Protein AF-A0A1H9PGB2-F1 (afdb_monomer_lite)

Radius of gyration: 16.4 Å; chains: 1; bounding box: 39×31×45 Å

Organism: NCBI:txid390241

InterPro domains:
  IPR012337 Ribonuclease H-like superfamily [SSF53098] (14-67)
  IPR019288 Predicted 3'-5' exonuclease, PolB-like [PF10108] (10-70)
  IPR036397 Ribonuclease H superfamily [G3DSA:3.30.420.10] (1-78)

pLDDT: mean 87.59, std 11.69, range [55.59, 97.75]

Structure (mmCIF, N/CA/C/O backbone):
data_AF-A0A1H9PGB2-F1
#
_entry.id   AF-A0A1H9PGB2-F1
#
loop_
_atom_site.group_PDB
_atom_site.id
_atom_site.type_symbol
_atom_site.label_atom_id
_atom_site.label_alt_id
_atom_site.label_comp_id
_atom_site.label_asym_id
_atom_site.label_entity_id
_atom_site.label_seq_id
_atom_site.pdbx_PDB_ins_code
_atom_site.Cartn_x
_atom_site.Cartn_y
_atom_site.Cartn_z
_atom_site.occupancy
_atom_site.B_iso_or_equiv
_atom_site.auth_seq_id
_atom_site.auth_comp_id
_atom_site.auth_asym_id
_atom_site.auth_atom_id
_atom_site.pdbx_PDB_model_num
ATOM 1 N N . MET A 1 1 ? 21.507 15.846 25.237 1.00 55.59 1 MET A N 1
ATOM 2 C CA . MET A 1 1 ? 20.133 15.637 24.729 1.00 55.59 1 MET A CA 1
ATOM 3 C C . MET A 1 1 ? 19.841 16.722 23.705 1.00 55.59 1 MET A C 1
ATOM 5 O O . MET A 1 1 ? 19.847 17.890 24.066 1.00 55.59 1 MET A O 1
ATOM 9 N N . GLU A 1 2 ? 19.656 16.362 22.435 1.00 67.25 2 GLU A N 1
ATOM 10 C CA . GLU A 1 2 ? 19.383 17.315 21.345 1.00 67.25 2 GLU A CA 1
ATOM 11 C C . GLU A 1 2 ? 17.873 17.563 21.192 1.00 67.25 2 GLU A C 1
ATOM 13 O O . GLU A 1 2 ? 17.247 17.155 20.219 1.00 67.25 2 GLU A O 1
ATOM 18 N N . LEU A 1 3 ? 17.273 18.226 22.185 1.00 65.56 3 LEU A N 1
ATOM 19 C CA . LEU A 1 3 ? 15.833 18.540 22.236 1.00 65.56 3 LEU A CA 1
ATOM 20 C C . LEU A 1 3 ? 15.356 19.460 21.094 1.00 65.56 3 LEU A C 1
ATOM 22 O O . LEU A 1 3 ? 14.165 19.537 20.826 1.00 65.56 3 LEU A O 1
ATOM 26 N N . TRP A 1 4 ? 16.275 20.133 20.400 1.00 68.44 4 TRP A N 1
ATOM 27 C CA . TRP A 1 4 ? 15.985 20.996 19.250 1.00 68.44 4 TRP A CA 1
ATOM 28 C C . TRP A 1 4 ? 15.730 20.221 17.947 1.00 68.44 4 TRP A C 1
ATOM 30 O O . TRP A 1 4 ? 15.197 20.792 17.004 1.00 68.44 4 TRP A O 1
ATOM 40 N N . LYS A 1 5 ? 16.065 18.922 17.906 1.00 63.91 5 LYS A N 1
ATOM 41 C CA . LYS A 1 5 ? 15.726 18.008 16.800 1.00 63.91 5 LYS A CA 1
ATOM 42 C C . LYS A 1 5 ? 14.389 17.290 17.020 1.00 63.91 5 LYS A C 1
ATOM 44 O O . LYS A 1 5 ? 14.057 16.350 16.297 1.00 63.91 5 LYS A O 1
ATOM 49 N N . PHE A 1 6 ? 13.630 17.676 18.048 1.00 57.38 6 PHE A N 1
ATOM 50 C CA . PHE A 1 6 ? 12.329 17.081 18.329 1.00 57.38 6 PHE A CA 1
ATOM 51 C C . PHE A 1 6 ? 11.351 17.453 17.205 1.00 57.38 6 PHE A C 1
ATOM 53 O O . PHE A 1 6 ? 11.015 18.620 17.032 1.00 57.38 6 PHE A O 1
ATOM 60 N N . GLY A 1 7 ?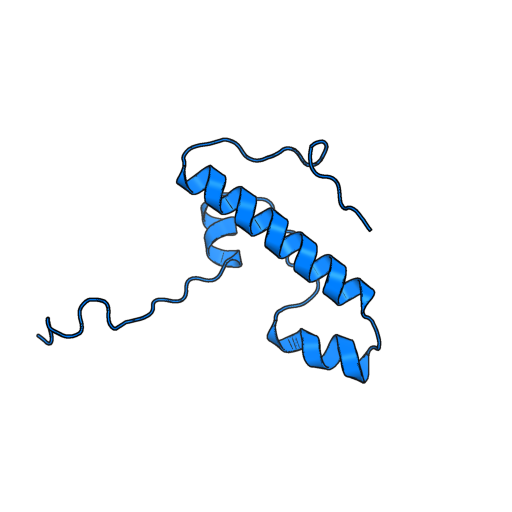 10.943 16.460 16.412 1.00 67.38 7 GLY A N 1
ATOM 61 C CA . GLY A 1 7 ? 10.139 16.648 15.197 1.00 67.38 7 GLY A CA 1
ATOM 62 C C . GLY A 1 7 ? 10.937 16.701 13.887 1.00 67.38 7 GLY A C 1
ATOM 63 O O . GLY A 1 7 ? 10.332 16.628 12.822 1.00 67.38 7 GLY A O 1
ATOM 64 N N . ASP A 1 8 ? 12.272 16.754 13.944 1.00 72.38 8 ASP A N 1
ATOM 65 C CA . ASP A 1 8 ? 13.140 16.718 12.752 1.00 72.38 8 ASP A CA 1
ATOM 66 C C . ASP A 1 8 ? 13.386 15.271 12.266 1.00 72.38 8 ASP A C 1
ATOM 68 O O . ASP A 1 8 ? 13.774 15.012 11.125 1.00 72.38 8 ASP A O 1
ATOM 72 N N . TYR A 1 9 ? 13.082 14.286 13.121 1.00 67.44 9 TYR A N 1
ATOM 73 C CA . TYR A 1 9 ? 13.060 12.874 12.754 1.00 67.44 9 TYR A CA 1
ATOM 74 C C . TYR A 1 9 ? 11.747 12.512 12.060 1.00 67.44 9 TYR A C 1
ATOM 76 O O . TYR A 1 9 ? 10.698 12.354 12.687 1.00 67.44 9 TYR A O 1
ATOM 84 N N . LYS A 1 10 ? 11.816 12.320 10.742 1.00 71.62 10 LYS A N 1
ATOM 85 C CA . LYS A 1 10 ? 10.724 11.718 9.974 1.00 71.62 10 LYS A CA 1
ATOM 86 C C . LYS A 1 10 ? 10.716 10.209 10.212 1.00 71.62 10 LYS A C 1
ATOM 88 O O . LYS A 1 10 ? 11.522 9.476 9.643 1.00 71.62 10 LYS A O 1
ATOM 93 N N . HIS A 1 11 ? 9.802 9.746 11.058 1.00 70.31 11 HIS A N 1
ATOM 94 C CA . HIS A 1 11 ? 9.529 8.321 11.221 1.00 70.31 11 HIS A CA 1
ATOM 95 C C . HIS A 1 11 ? 8.575 7.861 10.119 1.00 70.31 11 HIS A C 1
ATOM 97 O O . HIS A 1 11 ? 7.362 8.049 10.202 1.00 70.31 11 HIS A O 1
ATOM 103 N N . TYR A 1 12 ? 9.129 7.266 9.067 1.00 79.06 12 TYR A N 1
ATOM 104 C CA . TYR A 1 12 ? 8.327 6.653 8.016 1.00 79.06 12 TYR A CA 1
ATOM 105 C C . TYR A 1 12 ? 7.828 5.294 8.505 1.00 79.06 12 TYR A C 1
ATOM 107 O O . TYR A 1 12 ? 8.604 4.353 8.655 1.00 79.06 12 TYR A O 1
ATOM 115 N N . THR A 1 13 ? 6.530 5.204 8.779 1.00 88.00 13 THR A N 1
ATOM 116 C CA . THR A 1 13 ? 5.866 3.928 9.071 1.00 88.00 13 THR A CA 1
ATOM 117 C C . THR A 1 13 ? 5.261 3.406 7.779 1.00 88.00 13 THR A C 1
ATOM 119 O O . THR A 1 13 ? 4.583 4.155 7.074 1.00 88.00 13 THR A O 1
ATOM 122 N N . SER A 1 14 ? 5.514 2.142 7.438 1.00 89.69 14 SER A N 1
ATOM 123 C CA . SER A 1 14 ? 4.955 1.572 6.216 1.00 89.69 14 SER A CA 1
ATOM 124 C C . SER A 1 14 ? 3.439 1.412 6.329 1.00 89.69 14 SER A C 1
ATOM 126 O O . SER A 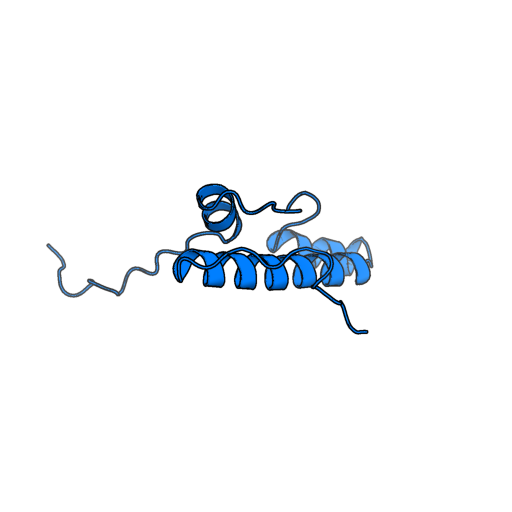1 14 ? 2.899 1.059 7.380 1.00 89.69 14 SER A O 1
ATOM 128 N N . LEU A 1 15 ? 2.742 1.613 5.208 1.00 90.94 15 LEU A N 1
ATOM 129 C CA . LEU A 1 15 ? 1.303 1.367 5.128 1.00 90.94 15 LEU A CA 1
ATOM 130 C C . LEU A 1 15 ? 0.964 -0.106 5.417 1.00 90.94 15 LEU A C 1
ATOM 132 O O . LEU A 1 15 ? -0.068 -0.389 6.015 1.00 90.94 15 LEU A O 1
ATOM 136 N N . SER A 1 16 ? 1.849 -1.038 5.039 1.00 89.31 16 SER A N 1
ATOM 137 C CA . SER A 1 16 ? 1.701 -2.469 5.340 1.00 89.31 16 SER A CA 1
ATOM 138 C C . SER A 1 16 ? 1.691 -2.752 6.838 1.00 89.31 16 SER A C 1
ATOM 140 O O . SER A 1 16 ? 0.850 -3.514 7.301 1.00 89.31 16 SER A O 1
ATOM 142 N N . LEU A 1 17 ? 2.582 -2.108 7.597 1.00 91.12 17 LEU A N 1
ATOM 143 C CA . LEU A 1 17 ? 2.650 -2.281 9.042 1.00 91.12 17 LEU A CA 1
ATOM 144 C C . LEU A 1 17 ? 1.401 -1.713 9.718 1.00 91.12 17 LEU A C 1
ATOM 146 O O . LEU A 1 17 ? 0.815 -2.378 10.564 1.00 91.12 17 LEU A O 1
ATOM 150 N N . LEU A 1 18 ? 0.964 -0.515 9.320 1.00 93.25 18 LEU A N 1
ATOM 151 C CA . LEU A 1 18 ? -0.259 0.085 9.861 1.00 93.25 18 LEU A CA 1
ATOM 152 C C . LEU A 1 18 ? -1.484 -0.791 9.596 1.00 93.25 18 LEU A C 1
ATOM 154 O O . LEU A 1 18 ? -2.286 -1.017 10.496 1.00 93.25 18 LEU A O 1
ATOM 158 N N . ALA A 1 19 ? -1.618 -1.308 8.377 1.00 92.81 19 ALA A N 1
ATOM 159 C CA . ALA A 1 19 ? -2.740 -2.161 8.026 1.00 92.81 19 ALA A CA 1
ATOM 160 C C . ALA A 1 19 ? -2.720 -3.497 8.790 1.00 92.81 19 ALA A C 1
ATOM 162 O O . ALA A 1 19 ? -3.769 -3.925 9.264 1.00 92.81 19 ALA A O 1
ATOM 163 N N . ALA A 1 20 ? -1.538 -4.092 8.996 1.00 92.44 20 ALA A N 1
ATOM 164 C CA . ALA A 1 20 ? -1.376 -5.286 9.825 1.00 92.44 20 ALA A CA 1
ATOM 165 C C . ALA A 1 20 ? -1.734 -5.035 11.302 1.00 92.44 20 ALA A C 1
ATOM 167 O O . ALA A 1 20 ? -2.376 -5.873 11.919 1.00 92.44 20 ALA A O 1
ATOM 168 N N . ILE A 1 21 ? -1.368 -3.876 11.863 1.00 93.81 21 ILE A N 1
ATOM 169 C CA . ILE A 1 21 ? -1.709 -3.503 13.250 1.00 93.81 21 ILE A CA 1
ATOM 170 C C . ILE A 1 21 ? -3.226 -3.359 13.446 1.00 93.81 21 ILE A C 1
ATOM 172 O O . ILE A 1 21 ? -3.731 -3.630 14.531 1.00 93.81 21 ILE A O 1
ATOM 176 N N . PHE A 1 22 ? -3.947 -2.911 12.418 1.00 93.81 22 PHE A N 1
ATOM 177 C CA . PHE A 1 22 ? -5.393 -2.687 12.475 1.00 93.81 22 PHE A CA 1
ATOM 178 C C . PHE A 1 22 ? -6.239 -3.864 11.970 1.00 93.81 22 PHE A C 1
ATOM 180 O O . PHE A 1 22 ? -7.447 -3.687 11.789 1.00 93.81 22 PHE A O 1
ATOM 187 N N . ASP A 1 23 ? -5.624 -5.023 11.714 1.00 91.25 23 ASP A N 1
ATOM 188 C CA . ASP A 1 23 ? -6.277 -6.199 11.121 1.00 91.25 23 ASP A CA 1
ATOM 189 C C . ASP A 1 23 ? -7.050 -5.867 9.827 1.00 91.25 23 ASP A C 1
ATOM 191 O O . ASP A 1 23 ? -8.098 -6.441 9.521 1.00 91.25 23 ASP A O 1
ATOM 195 N N . ILE A 1 24 ? -6.549 -4.902 9.048 1.00 91.06 24 ILE A N 1
ATOM 196 C CA . ILE A 1 24 ? -7.131 -4.544 7.754 1.00 91.06 24 ILE A CA 1
ATOM 197 C C . ILE A 1 24 ? -6.623 -5.566 6.732 1.00 91.06 24 ILE A C 1
ATOM 199 O O . ILE A 1 24 ? -5.406 -5.685 6.565 1.00 91.06 24 ILE A O 1
ATOM 203 N N . PRO A 1 25 ? -7.508 -6.278 6.007 1.00 81.12 25 PRO A N 1
ATOM 204 C CA . PRO A 1 25 ? -7.080 -7.229 4.991 1.00 81.12 25 PRO A CA 1
ATOM 205 C C . PRO A 1 25 ? -6.290 -6.491 3.907 1.00 81.12 25 PRO A C 1
ATOM 207 O O . PRO A 1 25 ? -6.829 -5.643 3.194 1.00 81.12 25 PRO A O 1
ATOM 210 N N . THR A 1 26 ? -4.996 -6.795 3.796 1.00 66.31 26 THR A N 1
ATOM 211 C CA . THR A 1 26 ? -4.132 -6.190 2.779 1.00 66.31 26 T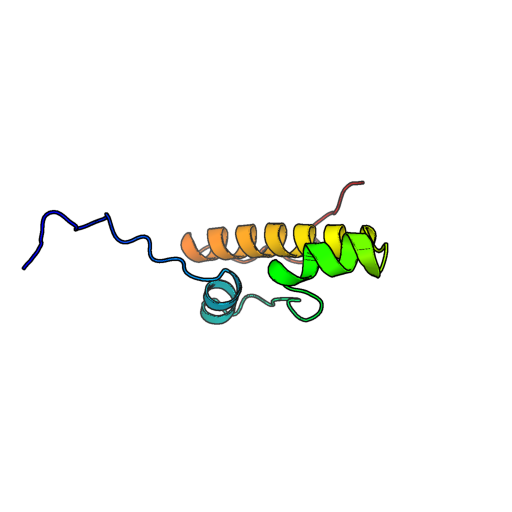HR A CA 1
ATOM 212 C C . THR A 1 26 ? -3.950 -7.160 1.622 1.00 66.31 26 THR A C 1
ATOM 214 O O . THR A 1 26 ? -3.507 -8.280 1.859 1.00 66.31 26 THR A O 1
ATOM 217 N N . PRO A 1 27 ? -4.196 -6.750 0.374 1.00 60.38 27 PRO A N 1
ATOM 218 C CA . PRO A 1 27 ? -3.910 -7.569 -0.801 1.00 60.38 27 PRO A CA 1
ATOM 219 C C . PRO A 1 27 ? -2.449 -7.416 -1.283 1.00 60.38 27 PRO A C 1
ATOM 221 O O . PRO A 1 27 ? -2.207 -7.420 -2.496 1.00 60.38 27 PRO A O 1
ATOM 224 N N . LYS A 1 28 ? -1.494 -7.173 -0.365 1.00 60.03 28 LYS A N 1
ATOM 225 C CA . LYS A 1 28 ? -0.089 -6.799 -0.647 1.00 60.03 28 LYS A CA 1
ATOM 226 C C . LYS A 1 28 ? 0.776 -8.003 -1.054 1.00 60.03 28 LYS A C 1
ATOM 228 O O . LYS A 1 28 ? 1.837 -8.218 -0.482 1.00 60.03 28 LYS A O 1
ATOM 233 N N . ASP A 1 29 ? 0.341 -8.742 -2.067 1.00 64.00 29 ASP A N 1
ATOM 234 C CA . ASP A 1 29 ? 1.023 -9.977 -2.474 1.00 64.00 29 ASP A CA 1
ATOM 235 C C . ASP A 1 29 ? 1.748 -9.880 -3.825 1.00 64.00 29 ASP A C 1
ATOM 237 O O . ASP A 1 29 ? 2.445 -10.818 -4.192 1.00 64.00 29 ASP A O 1
ATOM 241 N N . ASP A 1 30 ? 1.602 -8.779 -4.579 1.00 70.44 30 ASP A N 1
ATOM 242 C CA . ASP A 1 30 ? 1.986 -8.779 -6.002 1.00 70.44 30 ASP A CA 1
ATOM 243 C C . ASP A 1 30 ? 3.245 -7.954 -6.336 1.00 70.44 30 ASP A C 1
ATOM 245 O O . ASP A 1 30 ? 4.162 -8.492 -6.952 1.00 70.44 30 ASP A O 1
ATOM 249 N N 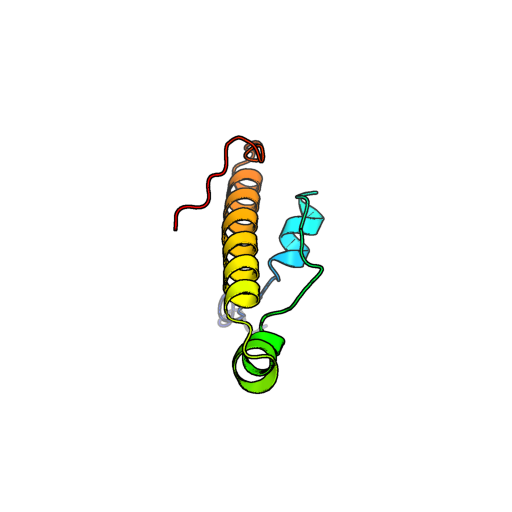. ILE A 1 31 ? 3.328 -6.676 -5.924 1.00 86.06 31 ILE A N 1
ATOM 250 C CA . ILE A 1 31 ? 4.508 -5.805 -6.121 1.00 86.06 31 ILE A CA 1
ATOM 251 C C . ILE A 1 31 ? 4.653 -4.754 -5.004 1.00 86.06 31 ILE A C 1
ATOM 253 O O . ILE A 1 31 ? 3.663 -4.397 -4.359 1.00 86.06 31 ILE A O 1
ATOM 257 N N . ASP A 1 32 ? 5.861 -4.216 -4.810 1.00 85.56 32 ASP A N 1
ATOM 258 C CA . ASP A 1 32 ? 6.144 -3.029 -3.990 1.00 85.56 32 ASP A CA 1
ATOM 259 C C . ASP A 1 32 ? 6.642 -1.822 -4.816 1.00 85.56 32 ASP A C 1
ATOM 261 O O . ASP A 1 32 ? 6.931 -1.920 -6.011 1.00 85.56 32 ASP A O 1
ATOM 265 N N . GLY A 1 33 ? 6.742 -0.651 -4.175 1.00 85.88 33 GLY A N 1
ATOM 266 C CA . GLY A 1 33 ? 7.109 0.608 -4.835 1.00 85.88 33 GLY A CA 1
ATOM 267 C C . GLY A 1 33 ? 8.468 0.599 -5.552 1.00 85.88 33 GLY A C 1
ATOM 268 O O . GLY A 1 33 ? 8.647 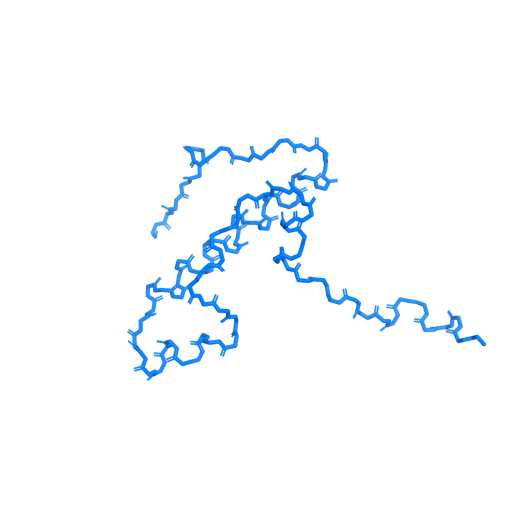1.333 -6.523 1.00 85.88 33 GLY A O 1
ATOM 269 N N . SER A 1 34 ? 9.415 -0.241 -5.127 1.00 90.75 34 SER A N 1
ATOM 270 C CA . SER A 1 34 ? 10.711 -0.411 -5.798 1.00 90.75 34 SER A CA 1
ATOM 271 C C . SER A 1 34 ? 10.598 -1.176 -7.121 1.00 90.75 34 SER A C 1
ATOM 273 O O . SER A 1 34 ? 11.404 -0.963 -8.028 1.00 90.75 34 SER A O 1
ATOM 275 N N . GLN A 1 35 ? 9.564 -2.008 -7.269 1.00 93.12 35 GLN A N 1
ATOM 276 C CA . GLN A 1 35 ? 9.351 -2.863 -8.435 1.00 93.12 35 GLN A CA 1
ATOM 277 C C . GLN A 1 35 ? 8.597 -2.152 -9.567 1.00 93.12 35 GLN A C 1
ATOM 279 O O . GLN A 1 35 ? 8.642 -2.612 -10.704 1.00 93.12 35 GLN A O 1
ATOM 284 N N . VAL A 1 36 ? 7.974 -0.993 -9.311 1.00 93.38 36 VAL A N 1
ATOM 285 C CA . VAL A 1 36 ? 7.202 -0.224 -10.313 1.00 93.38 36 VAL A CA 1
ATOM 286 C C . VAL A 1 36 ? 8.007 0.042 -11.588 1.00 93.38 36 VAL A C 1
ATOM 288 O O . VAL A 1 36 ? 7.480 -0.092 -12.690 1.00 93.38 36 VAL A O 1
ATOM 291 N N . ARG A 1 37 ? 9.302 0.370 -11.462 1.00 96.00 37 ARG A N 1
ATOM 292 C CA . ARG A 1 37 ? 10.181 0.592 -12.622 1.00 96.00 37 ARG A CA 1
ATOM 293 C C . ARG A 1 37 ? 10.309 -0.669 -13.479 1.00 96.00 37 ARG A C 1
ATOM 295 O O . ARG A 1 37 ? 10.200 -0.578 -14.696 1.00 96.00 37 ARG A O 1
ATOM 302 N N . GLN A 1 38 ? 10.581 -1.809 -12.850 1.00 97.06 38 GLN A N 1
ATOM 303 C CA . GLN A 1 38 ? 10.746 -3.085 -13.545 1.00 97.06 38 GLN A CA 1
ATOM 304 C C . GLN A 1 38 ? 9.443 -3.471 -14.255 1.00 97.06 38 GLN A C 1
ATOM 306 O O . GLN A 1 38 ? 9.452 -3.752 -15.448 1.00 97.06 38 GLN A O 1
ATOM 311 N N . VAL A 1 39 ? 8.310 -3.377 -13.557 1.00 96.25 39 VAL A N 1
ATOM 312 C CA . VAL A 1 39 ? 6.994 -3.726 -14.112 1.00 96.25 39 VAL A CA 1
ATOM 313 C C . VAL A 1 39 ? 6.633 -2.842 -15.310 1.00 96.25 39 VAL A C 1
ATOM 315 O O . VAL A 1 39 ? 6.082 -3.324 -16.295 1.00 96.25 39 VAL A O 1
ATOM 318 N N . TYR A 1 40 ? 6.970 -1.551 -15.257 1.00 97.25 40 TYR A N 1
ATOM 319 C CA . TYR A 1 40 ? 6.666 -0.628 -16.347 1.00 97.25 40 TYR A CA 1
ATOM 320 C C . TYR A 1 40 ? 7.563 -0.836 -17.575 1.00 97.25 40 TYR A C 1
ATOM 322 O O . TYR A 1 40 ? 7.061 -0.885 -18.692 1.00 97.25 40 TYR A O 1
ATOM 330 N N . TYR A 1 41 ? 8.884 -0.927 -17.385 1.00 97.75 41 TYR A N 1
ATOM 331 C CA . TYR A 1 41 ? 9.840 -0.922 -18.500 1.00 97.75 41 TYR A CA 1
ATOM 332 C C . TYR A 1 41 ? 10.223 -2.310 -19.017 1.00 97.75 41 TYR A C 1
ATOM 334 O O . TYR A 1 41 ? 10.653 -2.415 -20.160 1.00 97.75 41 TYR A O 1
ATOM 342 N N . GLU A 1 42 ? 10.146 -3.343 -18.179 1.00 97.62 42 GLU A N 1
ATOM 343 C CA . GLU A 1 42 ? 10.600 -4.697 -18.524 1.00 97.62 42 GLU A CA 1
ATOM 344 C C . GLU A 1 42 ? 9.416 -5.644 -18.731 1.00 97.62 42 GLU A C 1
ATOM 346 O O . GLU A 1 42 ? 9.419 -6.422 -19.679 1.00 97.62 42 GLU A O 1
ATOM 351 N N . GLU A 1 43 ? 8.393 -5.564 -17.875 1.00 97.19 43 GLU A N 1
ATOM 352 C CA . GLU A 1 43 ? 7.183 -6.393 -18.008 1.00 97.19 43 GLU A CA 1
ATOM 353 C C . GLU A 1 43 ? 6.104 -5.749 -18.895 1.00 97.19 43 GLU A C 1
ATOM 355 O O . GLU A 1 43 ? 5.141 -6.424 -19.250 1.00 97.19 43 GLU A O 1
ATOM 360 N N . GLU A 1 44 ? 6.244 -4.457 -19.224 1.00 97.12 44 GLU A N 1
ATOM 361 C CA . GLU A 1 44 ? 5.278 -3.654 -19.997 1.00 97.12 44 GLU A CA 1
ATOM 362 C C . GLU A 1 44 ? 3.827 -3.770 -19.481 1.00 97.12 44 GLU A C 1
ATOM 364 O O . GLU A 1 44 ? 2.866 -3.733 -20.247 1.00 97.12 44 GLU A O 1
ATOM 369 N N . ASN A 1 45 ? 3.652 -3.905 -18.160 1.00 96.38 45 ASN A N 1
ATOM 370 C CA . ASN A 1 45 ? 2.364 -4.224 -17.540 1.00 96.38 45 ASN A CA 1
ATOM 371 C C . ASN A 1 45 ? 1.835 -3.060 -16.692 1.00 96.38 45 ASN A C 1
ATOM 373 O O . ASN A 1 45 ? 1.967 -3.023 -15.463 1.00 96.38 45 ASN A O 1
ATOM 377 N N . LEU A 1 46 ? 1.229 -2.079 -17.360 1.00 95.44 46 LEU A N 1
ATOM 378 C CA . LEU A 1 46 ? 0.686 -0.893 -16.700 1.00 95.44 46 LEU A CA 1
ATOM 379 C C . LEU A 1 46 ? -0.527 -1.228 -15.821 1.00 95.44 46 LEU A C 1
ATOM 381 O O . LEU A 1 46 ? -0.686 -0.652 -14.743 1.00 95.44 46 LEU A O 1
ATOM 385 N N . GLU A 1 47 ? -1.360 -2.178 -16.239 1.00 94.56 47 GLU A N 1
ATOM 386 C CA . GLU A 1 47 ? -2.558 -2.599 -15.513 1.00 94.56 47 GLU A CA 1
ATOM 387 C C . GLU A 1 47 ? -2.215 -3.097 -14.104 1.00 94.56 47 GLU A C 1
ATOM 389 O O . GLU A 1 47 ? -2.894 -2.745 -13.135 1.00 94.56 47 GLU A O 1
ATOM 394 N N . ARG A 1 48 ? -1.116 -3.847 -13.954 1.00 93.31 48 ARG A N 1
ATOM 395 C CA . ARG A 1 48 ? -0.633 -4.327 -12.649 1.00 93.31 48 ARG A CA 1
ATOM 396 C C . ARG A 1 48 ? -0.254 -3.173 -11.717 1.00 93.31 48 ARG A C 1
ATOM 398 O O . ARG A 1 48 ? -0.579 -3.211 -10.529 1.00 93.31 48 ARG A O 1
ATOM 405 N N . ILE A 1 49 ? 0.357 -2.116 -12.256 1.00 93.94 49 ILE A N 1
ATOM 406 C CA . ILE A 1 49 ? 0.698 -0.895 -11.505 1.00 93.94 49 ILE A CA 1
ATOM 407 C C . ILE A 1 49 ? -0.574 -0.147 -11.086 1.00 93.94 49 ILE A C 1
ATOM 409 O O . ILE A 1 49 ? -0.677 0.313 -9.948 1.00 93.94 49 ILE A O 1
ATOM 413 N N . VAL A 1 50 ? -1.567 -0.056 -11.973 1.00 93.62 50 VAL A N 1
ATOM 414 C CA . VAL A 1 50 ? -2.859 0.581 -11.673 1.00 93.62 50 VAL A CA 1
ATOM 415 C C . VAL A 1 50 ? -3.572 -0.147 -10.532 1.00 93.62 50 VAL A C 1
ATOM 417 O O . VAL A 1 50 ? -3.980 0.495 -9.562 1.00 93.62 50 VAL A O 1
ATOM 420 N N . VAL A 1 51 ? -3.659 -1.479 -10.595 1.00 92.25 51 VAL A N 1
ATOM 421 C CA . VAL A 1 51 ? -4.264 -2.304 -9.535 1.00 92.25 51 VAL A CA 1
ATOM 422 C C . VAL A 1 51 ? -3.522 -2.130 -8.207 1.00 92.25 51 VAL A C 1
ATOM 424 O O . VAL A 1 51 ? -4.159 -2.000 -7.159 1.00 92.25 51 VAL A O 1
ATOM 427 N N . TYR A 1 52 ? -2.187 -2.084 -8.230 1.00 91.50 52 TYR A N 1
ATOM 428 C CA . TYR A 1 52 ? -1.370 -1.809 -7.045 1.00 91.50 52 TYR A CA 1
ATOM 429 C C . TYR A 1 52 ? -1.725 -0.452 -6.407 1.00 91.50 52 TYR A C 1
ATOM 431 O O . TYR A 1 52 ? -2.036 -0.385 -5.215 1.00 91.50 52 TYR A O 1
ATOM 439 N N . CYS A 1 53 ? -1.777 0.616 -7.206 1.00 91.38 53 CYS A N 1
ATOM 440 C CA . CYS A 1 53 ? -2.124 1.954 -6.727 1.00 91.38 53 CYS A CA 1
ATOM 441 C C . CYS A 1 53 ? -3.556 2.025 -6.168 1.00 91.38 53 CYS A C 1
ATOM 443 O O . CYS A 1 53 ? -3.780 2.633 -5.121 1.00 91.38 53 CYS A O 1
ATOM 445 N N . GLN A 1 54 ? -4.525 1.370 -6.815 1.00 92.62 54 GLN A N 1
ATOM 446 C CA . GLN A 1 54 ? -5.910 1.299 -6.331 1.00 92.62 54 GLN A CA 1
ATOM 447 C C . GLN A 1 54 ? -5.993 0.632 -4.949 1.00 92.62 54 GLN A C 1
ATOM 449 O O . GLN A 1 54 ? -6.669 1.140 -4.050 1.00 92.62 54 GLN A O 1
ATOM 454 N N . LYS A 1 55 ? -5.256 -0.468 -4.747 1.00 91.00 55 LYS A N 1
ATOM 455 C CA . LYS A 1 55 ? -5.169 -1.167 -3.455 1.00 91.00 55 LYS A CA 1
ATOM 456 C C . LYS A 1 55 ? -4.561 -0.286 -2.358 1.00 91.00 55 LYS A C 1
ATOM 458 O O . LYS A 1 55 ? -5.062 -0.300 -1.229 1.00 91.00 55 LYS A O 1
ATOM 463 N N . ASP A 1 56 ? -3.524 0.495 -2.665 1.00 91.75 56 ASP A N 1
ATOM 464 C CA . ASP A 1 56 ? -2.906 1.419 -1.703 1.00 91.75 56 ASP A CA 1
ATOM 465 C C . ASP A 1 56 ? -3.869 2.556 -1.304 1.00 91.75 56 ASP A C 1
ATOM 467 O O . ASP A 1 56 ? -3.947 2.903 -0.120 1.00 91.75 56 ASP A O 1
ATOM 471 N N . VAL A 1 57 ? -4.672 3.082 -2.241 1.00 93.75 57 VAL A N 1
ATOM 472 C CA . VAL A 1 57 ? -5.713 4.088 -1.942 1.00 93.75 57 VAL A CA 1
ATOM 473 C C . VAL A 1 57 ? -6.776 3.518 -1.004 1.00 93.75 57 VAL A C 1
ATOM 475 O O . VAL A 1 57 ? -7.079 4.129 0.024 1.00 93.75 57 VAL A O 1
ATOM 478 N N . VAL A 1 58 ? -7.300 2.327 -1.312 1.00 94.12 58 VAL A N 1
ATOM 479 C CA . VAL A 1 58 ? -8.284 1.649 -0.454 1.00 94.12 58 VAL A CA 1
ATOM 480 C C . VAL A 1 58 ? -7.703 1.410 0.939 1.00 94.12 58 VAL A C 1
ATOM 482 O O . VAL A 1 58 ? -8.309 1.808 1.931 1.00 94.12 58 VAL A O 1
ATOM 485 N N . THR A 1 59 ? -6.501 0.838 1.030 1.00 93.62 59 THR A N 1
ATOM 486 C CA . THR A 1 59 ? -5.842 0.553 2.316 1.00 93.62 59 THR A CA 1
ATOM 487 C C . THR A 1 59 ? -5.636 1.829 3.136 1.00 93.62 59 THR A C 1
ATOM 489 O O . THR A 1 59 ? -5.901 1.844 4.337 1.00 93.62 59 THR A O 1
ATOM 492 N N . THR A 1 60 ? -5.229 2.926 2.492 1.00 94.81 60 THR A N 1
ATOM 493 C CA . THR A 1 60 ? -5.048 4.229 3.150 1.00 94.81 60 THR A CA 1
ATOM 494 C C . THR A 1 60 ? -6.360 4.757 3.731 1.00 94.81 60 THR A C 1
ATOM 496 O O . THR A 1 60 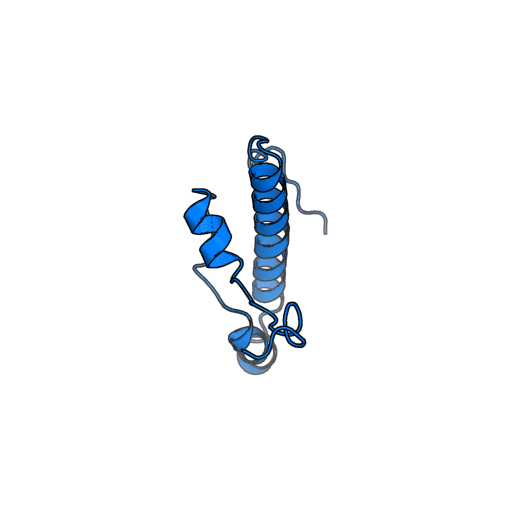? -6.380 5.223 4.872 1.00 94.81 60 THR A O 1
ATOM 499 N N . ALA A 1 61 ? -7.467 4.647 2.991 1.00 95.69 61 ALA A N 1
ATOM 500 C CA . ALA A 1 61 ? -8.784 5.040 3.487 1.00 95.69 61 ALA A CA 1
ATOM 501 C C . ALA A 1 61 ? -9.210 4.201 4.705 1.00 95.69 61 ALA A C 1
ATOM 503 O O . ALA A 1 61 ? -9.664 4.763 5.703 1.00 95.69 61 ALA A O 1
ATOM 504 N N . GLN A 1 62 ? -8.995 2.881 4.667 1.00 96.00 62 GLN A N 1
ATOM 505 C CA . GLN A 1 62 ? -9.307 1.988 5.790 1.00 96.00 62 GLN A CA 1
ATOM 506 C C . GLN A 1 62 ? -8.485 2.319 7.042 1.00 96.00 62 GLN A C 1
ATOM 508 O O . GLN A 1 62 ? -9.032 2.399 8.142 1.00 96.00 62 GLN A O 1
ATOM 513 N N . VAL A 1 63 ? -7.181 2.574 6.881 1.00 95.56 63 VAL A N 1
ATOM 514 C CA . VAL A 1 63 ? -6.298 2.982 7.986 1.00 95.56 63 VAL A CA 1
ATOM 515 C C . VAL A 1 63 ? -6.768 4.305 8.591 1.00 95.56 63 VAL A C 1
ATOM 517 O O . VAL A 1 63 ? -6.841 4.434 9.812 1.00 95.56 63 VAL A O 1
ATOM 520 N N . LEU A 1 64 ? -7.149 5.277 7.756 1.00 96.56 64 LEU A N 1
ATOM 521 C CA . LEU A 1 64 ? -7.677 6.555 8.232 1.00 96.56 64 LEU A CA 1
ATOM 522 C C . LEU A 1 64 ? -8.977 6.386 9.036 1.00 96.56 64 LEU A C 1
ATOM 524 O O . LEU A 1 64 ? -9.161 7.073 10.042 1.00 96.56 64 LEU A O 1
ATOM 528 N N . LEU A 1 65 ? -9.871 5.483 8.622 1.00 96.75 65 LEU A N 1
ATOM 529 C CA . LEU A 1 65 ? -11.099 5.172 9.360 1.00 96.75 65 LEU A CA 1
ATOM 530 C C . LEU A 1 65 ? -10.798 4.513 10.706 1.00 96.75 65 LEU A C 1
ATOM 532 O O . LEU A 1 65 ? -11.328 4.954 11.727 1.00 96.75 65 LEU A O 1
ATOM 536 N N . LYS A 1 66 ? -9.883 3.539 10.743 1.00 96.25 66 LYS A N 1
ATOM 537 C CA . LYS A 1 66 ? -9.460 2.902 11.997 1.00 96.25 66 LYS A CA 1
ATOM 538 C C . LYS A 1 66 ? -8.787 3.883 12.955 1.00 96.25 66 LYS A C 1
ATOM 540 O O . LYS A 1 66 ? -9.099 3.859 14.143 1.00 96.25 66 LYS A O 1
ATOM 545 N N . PHE A 1 67 ? -7.983 4.830 12.462 1.00 95.69 67 PHE A N 1
ATOM 546 C CA . PHE A 1 67 ? -7.463 5.922 13.299 1.00 95.69 67 PHE A CA 1
ATOM 547 C C . PHE A 1 67 ? -8.559 6.804 13.904 1.00 95.69 67 PHE A C 1
ATOM 549 O O . PHE A 1 67 ? -8.375 7.356 14.986 1.00 95.69 67 PHE A O 1
ATOM 556 N N . LYS A 1 68 ? -9.705 6.926 13.231 1.00 96.62 68 LYS A N 1
ATOM 557 C CA . LYS A 1 68 ? -10.881 7.645 13.737 1.00 96.62 68 LYS A CA 1
ATOM 558 C C . LYS A 1 68 ? -11.800 6.779 14.608 1.00 96.62 68 LYS A C 1
ATOM 560 O O . LYS A 1 68 ? -12.842 7.270 15.031 1.00 96.62 68 LYS A O 1
ATOM 565 N N . GLY A 1 69 ? -11.450 5.515 14.859 1.00 95.75 69 GLY A N 1
ATOM 566 C CA . GLY A 1 69 ? -12.303 4.564 15.577 1.00 95.75 69 GLY A CA 1
ATOM 567 C C . GLY A 1 69 ? -13.560 4.154 14.801 1.00 95.75 69 GLY A C 1
ATOM 568 O O . GLY A 1 69 ? -14.547 3.756 15.410 1.00 95.75 69 GLY A O 1
ATOM 569 N N . MET A 1 70 ? -13.548 4.293 13.473 1.00 97.12 70 MET A N 1
ATOM 570 C CA . MET A 1 70 ? -14.655 3.920 12.591 1.00 97.12 70 MET A CA 1
ATOM 571 C C . MET A 1 70 ? -14.455 2.512 12.020 1.00 97.12 70 MET A C 1
ATOM 573 O O . MET A 1 70 ? -13.336 1.995 11.962 1.00 97.12 70 MET A O 1
ATOM 577 N N . GLU A 1 71 ? -15.549 1.898 11.573 1.00 95.19 71 GLU A N 1
ATOM 578 C CA . GLU A 1 71 ? -15.492 0.619 10.867 1.00 95.19 71 GLU A CA 1
ATOM 579 C C . GLU A 1 71 ? -14.889 0.745 9.468 1.00 95.19 71 GLU A C 1
ATOM 581 O O . GLU A 1 71 ? -14.882 1.822 8.866 1.00 95.19 71 GLU A O 1
ATOM 586 N N . ILE A 1 72 ? -14.384 -0.379 8.954 1.00 94.75 72 ILE A N 1
ATOM 587 C CA . ILE A 1 72 ? -13.872 -0.448 7.585 1.00 94.75 72 ILE A CA 1
ATOM 588 C C . ILE A 1 72 ? -15.011 -0.379 6.566 1.00 94.75 72 ILE A C 1
ATOM 590 O O . ILE A 1 72 ? -16.128 -0.826 6.823 1.00 94.75 72 ILE A O 1
ATOM 594 N N . ILE A 1 73 ? -14.712 0.142 5.379 1.00 94.81 73 ILE A N 1
ATOM 595 C CA . ILE A 1 73 ? -15.629 0.136 4.238 1.00 94.81 73 ILE A CA 1
ATOM 596 C C . ILE A 1 73 ? -15.739 -1.307 3.718 1.00 94.81 73 ILE A C 1
ATOM 598 O O . ILE A 1 73 ? -14.706 -1.881 3.358 1.00 94.81 73 ILE A O 1
ATOM 602 N N . PRO A 1 74 ? -16.942 -1.905 3.653 1.00 93.75 74 PRO A N 1
ATOM 603 C CA . PRO A 1 74 ? -17.133 -3.210 3.027 1.00 93.75 74 PRO A CA 1
ATOM 604 C C . PRO A 1 74 ? -16.709 -3.188 1.549 1.00 93.75 74 PRO A C 1
ATOM 606 O O . PRO A 1 74 ? -16.949 -2.177 0.886 1.00 93.75 74 PRO A O 1
ATOM 609 N N . PRO A 1 75 ? -16.142 -4.280 1.000 1.00 91.19 75 PRO A N 1
ATOM 610 C CA . PRO A 1 75 ? -15.739 -4.339 -0.409 1.00 91.19 75 PRO A CA 1
ATOM 611 C C . PRO A 1 75 ? -16.865 -3.985 -1.389 1.00 91.19 75 PRO A C 1
ATOM 613 O O . PRO A 1 75 ? -16.614 -3.300 -2.374 1.00 91.19 75 PRO A O 1
ATOM 616 N N . ASP A 1 76 ? -18.108 -4.366 -1.077 1.00 94.75 76 ASP A N 1
ATOM 617 C CA . ASP A 1 76 ? -19.294 -4.078 -1.900 1.00 94.75 76 ASP A CA 1
ATOM 618 C C . ASP A 1 76 ? -19.604 -2.575 -2.019 1.00 94.75 76 ASP A C 1
ATOM 620 O O . ASP A 1 76 ? -20.275 -2.142 -2.954 1.00 94.75 76 ASP A O 1
ATOM 624 N N . ASN A 1 77 ? -19.086 -1.766 -1.089 1.00 95.81 77 ASN A N 1
ATOM 625 C CA . ASN A 1 77 ? -19.244 -0.312 -1.069 1.00 95.81 77 ASN A CA 1
ATOM 626 C C . ASN A 1 77 ? -18.056 0.419 -1.720 1.00 95.81 77 ASN A C 1
ATOM 628 O O . ASN A 1 77 ? -17.935 1.639 -1.587 1.00 95.81 77 ASN A O 1
ATOM 632 N N . ILE A 1 78 ? -17.159 -0.305 -2.394 1.00 94.19 78 ILE A N 1
ATOM 633 C CA . ILE A 1 78 ? -15.997 0.253 -3.087 1.00 94.19 78 ILE A CA 1
ATOM 634 C C . ILE A 1 78 ? -16.174 0.018 -4.584 1.00 94.19 78 ILE A C 1
ATOM 636 O O . ILE A 1 78 ? -16.297 -1.112 -5.046 1.00 94.19 78 ILE A O 1
ATOM 640 N N . THR A 1 79 ? -16.156 1.095 -5.366 1.00 95.12 79 THR A N 1
ATOM 641 C CA . THR A 1 79 ? -16.252 1.024 -6.828 1.00 95.12 79 THR A CA 1
ATOM 642 C C . THR A 1 79 ? -15.025 1.663 -7.454 1.00 95.12 79 THR A C 1
ATOM 644 O O . THR A 1 79 ? -14.689 2.808 -7.155 1.00 95.12 79 THR A O 1
ATOM 647 N N . ILE A 1 80 ? -14.365 0.916 -8.337 1.00 93.19 80 ILE A N 1
ATOM 648 C CA . ILE A 1 80 ? -13.290 1.433 -9.178 1.00 93.19 80 ILE A CA 1
ATOM 649 C C . ILE A 1 80 ? -13.920 1.998 -10.446 1.00 93.19 80 ILE A C 1
ATOM 651 O O . ILE A 1 80 ? -14.663 1.303 -11.138 1.00 93.19 80 ILE A O 1
ATOM 655 N N . VAL A 1 81 ? -13.634 3.265 -10.728 1.00 90.19 81 VAL A N 1
ATOM 656 C CA . VAL A 1 81 ? -14.128 3.964 -11.915 1.00 90.19 81 VAL A CA 1
ATOM 657 C C . VAL A 1 81 ? -12.982 4.061 -12.933 1.00 90.19 81 VAL A C 1
ATOM 659 O O . VAL A 1 81 ? -11.869 4.391 -12.514 1.00 90.19 81 VAL A O 1
ATOM 662 N N . PRO A 1 82 ? -13.224 3.730 -14.215 1.00 76.44 82 PRO A N 1
ATOM 663 C CA . PRO A 1 82 ? -12.235 3.844 -15.287 1.00 76.44 82 PRO A CA 1
ATOM 664 C C . PRO A 1 82 ? -11.986 5.289 -15.737 1.00 76.44 82 PRO A C 1
ATOM 666 O O . PRO A 1 82 ? -12.910 6.128 -15.617 1.00 76.44 82 PRO A O 1
#

Secondary structure (DSSP, 8-state):
--GGGTTTS-----HHHHHHHTT------S--TTTHHHHHHTS--HHHHHHHHHHHHHHHHHHHHHHTTPPPPPGGG-----

Sequence (82 aa):
MELWKFGDYKHYTSLSLLAAIFDIPTPKDDIDGSQVRQVYYEEENLERIVVYCQKDVVTTAQVLLKFKGMEIIPPDNITIVP

Foldseek 3Di:
DPCVCVVVDDDDDDLVVLCVVLVNDQPPDDDDPVCVVCCVPPVVHVVSVVVVVLRSVLSVVQSVCVVVVHHHDPPVNDDDDD